Protein AF-A0A356FY16-F1 (afdb_monomer_lite)

Secondary structure (DSSP, 8-state):
--HHHHHHHHHHHHHHTTTTHHHHHHHHHTTT-HHHHHHHHHHHHHHHHHHHHHHHHHHHHHHHTT----HHHHHHTTT-HHHHHHHTTTSHHHHHHHHHHHHHHHHHHTT--HHHHHHHHHHHHHTS-GGGG---

Sequence (136 aa):
MTLNEWAARALEITTRKGFHDTEKQLESALAGDDALVKEAAALQTARRLALVHSEVSEALEACRKGKRADLATFKSDGETKESFEKHIKDSFEDELADAVIRLLELAACENIDIETHVRLKMEYNAARPYKFGKAY

pLDDT: mean 95.13, std 7.58, range [51.31, 98.81]

Foldseek 3Di:
DALLVLLVVLLVVCVVVCVCVVVVVLLVVCPPPPVSNVVSLVVVLVVLVVQLVVLVVLLVVLVVVVFAADPPQCVVVPVDPVSCCVGPPSHNVNSVVSSSSSVSPSCVSVVHPVRVVVVVVVVVVVVAPDPVPDPD

Radius of gyration: 18.76 Å; chains: 1; bounding box: 45×44×38 Å

Structure (mmCIF, N/CA/C/O backbone):
data_AF-A0A356FY16-F1
#
_entry.id   AF-A0A356FY16-F1
#
loop_
_atom_site.group_PDB
_atom_site.id
_atom_site.type_symbol
_atom_site.label_atom_id
_atom_site.label_alt_id
_atom_site.label_comp_id
_atom_site.label_asym_id
_atom_site.label_entity_id
_atom_site.label_seq_id
_atom_site.pdbx_PDB_ins_code
_atom_site.Cartn_x
_atom_site.Cartn_y
_atom_site.Cartn_z
_atom_site.occupancy
_atom_site.B_iso_or_equiv
_atom_site.auth_seq_id
_atom_site.auth_comp_id
_atom_site.auth_asym_id
_atom_site.auth_atom_id
_atom_site.pdbx_PDB_model_num
ATOM 1 N N . MET A 1 1 ? -13.616 6.995 -7.620 1.00 87.19 1 MET A N 1
ATOM 2 C CA . MET A 1 1 ? -12.279 6.853 -8.205 1.00 87.19 1 MET A CA 1
ATOM 3 C C . MET A 1 1 ? -12.075 5.408 -8.616 1.00 87.19 1 MET A C 1
ATOM 5 O O . MET A 1 1 ? -12.539 4.535 -7.884 1.00 87.19 1 MET A O 1
ATOM 9 N N . THR A 1 2 ? -11.441 5.160 -9.755 1.00 97.19 2 THR A N 1
ATOM 10 C CA . THR A 1 2 ? -11.033 3.823 -10.195 1.00 97.19 2 THR A CA 1
ATOM 11 C C . THR A 1 2 ? -9.770 3.351 -9.459 1.00 97.19 2 THR A C 1
ATOM 13 O O . THR A 1 2 ? -9.166 4.123 -8.710 1.00 97.19 2 THR A O 1
ATOM 16 N N . LEU A 1 3 ? -9.356 2.087 -9.632 1.00 97.62 3 LEU A N 1
ATOM 17 C CA . LEU A 1 3 ? -8.122 1.589 -8.998 1.00 97.62 3 LEU A CA 1
ATOM 18 C C . LEU A 1 3 ? -6.884 2.326 -9.520 1.00 97.62 3 LEU A C 1
ATOM 20 O O . LEU A 1 3 ? -6.019 2.690 -8.727 1.00 97.62 3 LEU A O 1
ATOM 24 N N . ASN A 1 4 ? -6.830 2.611 -10.822 1.00 98.25 4 ASN A N 1
ATOM 25 C CA . ASN A 1 4 ? -5.732 3.377 -11.410 1.00 98.25 4 ASN A CA 1
ATOM 26 C C . ASN A 1 4 ? -5.722 4.833 -10.914 1.00 98.25 4 ASN A C 1
ATOM 28 O O . ASN A 1 4 ? -4.657 5.390 -10.658 1.00 98.25 4 ASN A O 1
ATOM 32 N N . GLU A 1 5 ? -6.893 5.444 -10.703 1.00 98.38 5 GLU A N 1
ATOM 33 C CA . GLU A 1 5 ? -6.977 6.783 -10.103 1.00 98.38 5 GLU A CA 1
ATOM 34 C C . GLU A 1 5 ? -6.498 6.786 -8.642 1.00 98.38 5 GLU A C 1
ATOM 36 O O . GLU A 1 5 ? -5.824 7.723 -8.209 1.00 98.38 5 GLU A O 1
ATOM 41 N N . TRP A 1 6 ? -6.807 5.736 -7.874 1.00 98.31 6 TRP A N 1
ATOM 42 C CA . TRP A 1 6 ? -6.283 5.577 -6.515 1.00 98.31 6 TRP A CA 1
ATOM 43 C C . TRP A 1 6 ? -4.770 5.346 -6.494 1.00 98.31 6 TRP A C 1
ATOM 45 O O . TRP A 1 6 ? -4.088 5.950 -5.669 1.00 98.31 6 TRP A O 1
ATOM 55 N N . ALA A 1 7 ? -4.242 4.541 -7.417 1.00 98.44 7 ALA A N 1
ATOM 56 C CA . ALA A 1 7 ? -2.808 4.323 -7.593 1.00 98.44 7 ALA A CA 1
ATOM 57 C C . ALA A 1 7 ? -2.064 5.631 -7.900 1.00 98.44 7 ALA A C 1
ATOM 59 O O . ALA A 1 7 ? -1.094 5.970 -7.220 1.00 98.44 7 ALA A O 1
ATOM 60 N N . ALA A 1 8 ? -2.577 6.424 -8.846 1.00 98.19 8 ALA A N 1
ATOM 61 C CA . ALA A 1 8 ? -2.021 7.735 -9.171 1.00 98.19 8 ALA A CA 1
ATOM 62 C C . ALA A 1 8 ? -2.035 8.685 -7.961 1.00 98.19 8 ALA A C 1
ATOM 64 O O . ALA A 1 8 ? -1.042 9.357 -7.684 1.00 98.19 8 ALA A O 1
ATOM 65 N N . ARG A 1 9 ? -3.134 8.706 -7.194 1.00 98.25 9 ARG A N 1
ATOM 66 C CA . ARG A 1 9 ? -3.248 9.528 -5.981 1.00 98.25 9 ARG A CA 1
ATOM 67 C C . ARG A 1 9 ? -2.281 9.089 -4.878 1.00 98.25 9 ARG A C 1
ATOM 69 O O . ARG A 1 9 ? -1.722 9.947 -4.198 1.00 98.25 9 ARG A O 1
ATOM 76 N N . ALA A 1 10 ? -2.090 7.785 -4.683 1.00 97.75 10 ALA A N 1
ATOM 77 C CA . ALA A 1 10 ? -1.134 7.263 -3.709 1.00 97.75 10 ALA A CA 1
ATOM 78 C C . ALA A 1 10 ? 0.289 7.739 -4.046 1.00 97.75 10 ALA A C 1
ATOM 80 O O . ALA A 1 10 ? 0.937 8.356 -3.199 1.00 97.75 10 ALA A O 1
ATOM 81 N N . LEU A 1 11 ? 0.704 7.572 -5.308 1.00 97.50 11 LEU A N 1
ATOM 82 C CA . LEU A 1 11 ? 2.002 8.033 -5.807 1.00 97.50 11 LEU A CA 1
ATOM 83 C C . LEU A 1 11 ? 2.177 9.556 -5.697 1.00 97.50 11 LEU A C 1
ATOM 85 O O . LEU A 1 11 ? 3.250 10.040 -5.336 1.00 97.50 11 LEU A O 1
ATOM 89 N N . GLU A 1 12 ? 1.134 10.337 -5.988 1.00 98.00 12 GLU A N 1
ATOM 90 C CA . GLU A 1 12 ? 1.166 11.796 -5.836 1.00 98.00 12 GLU A CA 1
ATOM 91 C C . GLU A 1 12 ? 1.451 12.194 -4.378 1.00 98.00 12 GLU A C 1
ATOM 93 O O . GLU A 1 12 ? 2.309 13.042 -4.104 1.00 98.00 12 GLU A O 1
ATOM 98 N N . ILE A 1 13 ? 0.753 11.566 -3.426 1.00 97.44 13 ILE A N 1
ATOM 99 C CA . ILE A 1 13 ? 0.909 11.850 -1.998 1.00 97.44 13 ILE A CA 1
ATOM 100 C C . ILE A 1 13 ? 2.322 11.500 -1.531 1.00 97.44 13 ILE A C 1
ATOM 102 O O . ILE A 1 13 ? 2.946 12.331 -0.863 1.00 97.44 13 ILE A O 1
ATOM 106 N N . THR A 1 14 ? 2.832 10.315 -1.871 1.00 96.19 14 THR A N 1
ATOM 107 C CA . THR A 1 14 ? 4.156 9.867 -1.419 1.00 96.19 14 THR A CA 1
ATOM 108 C C . THR A 1 14 ? 5.282 10.656 -2.083 1.00 96.19 14 THR A C 1
ATOM 110 O O . THR A 1 14 ? 6.226 11.067 -1.401 1.00 96.19 14 THR A O 1
ATOM 113 N N . THR A 1 15 ? 5.125 11.024 -3.358 1.00 95.88 15 THR A N 1
ATOM 114 C CA . THR A 1 15 ? 6.033 11.947 -4.058 1.00 95.88 15 THR A CA 1
ATOM 115 C C . THR A 1 15 ? 6.087 13.306 -3.378 1.00 95.88 15 THR A C 1
ATOM 117 O O . THR A 1 15 ? 7.170 13.795 -3.071 1.00 95.88 15 THR A O 1
ATOM 120 N N . ARG A 1 16 ? 4.935 13.913 -3.070 1.00 97.12 16 ARG A N 1
ATOM 121 C CA . ARG A 1 16 ? 4.887 15.217 -2.388 1.00 97.12 16 ARG A CA 1
ATOM 122 C C . ARG A 1 16 ? 5.510 15.176 -0.989 1.00 97.12 16 ARG A C 1
ATOM 124 O O . ARG A 1 16 ? 5.945 16.204 -0.478 1.00 97.12 16 ARG A O 1
ATOM 131 N N . LYS A 1 17 ? 5.519 14.006 -0.351 1.00 96.00 17 LYS A N 1
ATOM 132 C CA . LYS A 1 17 ? 6.140 13.776 0.959 1.00 96.00 17 LYS A CA 1
ATOM 133 C C . LYS A 1 17 ? 7.636 13.441 0.876 1.00 96.00 17 LYS A C 1
ATOM 135 O O . LYS A 1 17 ? 8.249 13.284 1.926 1.00 96.00 17 LYS A O 1
ATOM 140 N N . GLY A 1 18 ? 8.210 13.367 -0.326 1.00 95.06 18 GLY A N 1
ATOM 141 C CA . GLY A 1 18 ? 9.641 13.149 -0.551 1.00 95.06 18 GLY A CA 1
ATOM 142 C C . GLY A 1 18 ? 10.091 11.689 -0.456 1.00 95.06 18 GLY A C 1
ATOM 143 O O . GLY A 1 18 ? 11.289 11.417 -0.425 1.00 95.06 18 GLY A O 1
ATOM 144 N N . PHE A 1 19 ? 9.167 10.719 -0.434 1.00 93.00 19 PHE A N 1
ATOM 145 C CA . PHE A 1 19 ? 9.530 9.298 -0.303 1.00 93.00 19 PHE A CA 1
ATOM 146 C C . PHE A 1 19 ?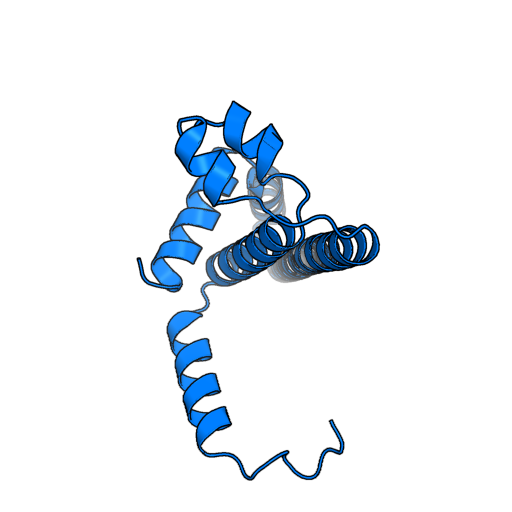 10.308 8.744 -1.513 1.00 93.00 19 PHE A C 1
ATOM 148 O O . PHE A 1 19 ? 11.010 7.742 -1.370 1.00 93.00 19 PHE A O 1
ATOM 155 N N . HIS A 1 20 ? 10.244 9.422 -2.665 1.00 92.94 20 HIS A N 1
ATOM 156 C CA . HIS A 1 20 ? 10.944 9.053 -3.905 1.00 92.94 20 HIS A CA 1
ATOM 157 C C . HIS A 1 20 ? 12.168 9.928 -4.213 1.00 92.94 20 HIS A C 1
ATOM 159 O O . HIS A 1 20 ? 12.791 9.770 -5.262 1.00 92.94 20 HIS A O 1
ATOM 165 N N . ASP A 1 21 ? 12.532 10.866 -3.335 1.00 94.25 21 ASP A N 1
ATOM 166 C CA . ASP A 1 21 ? 13.594 11.833 -3.638 1.00 94.25 21 ASP A CA 1
ATOM 167 C C . ASP A 1 21 ? 14.963 11.154 -3.751 1.00 94.25 21 ASP A C 1
ATOM 169 O O . ASP A 1 21 ? 15.701 11.398 -4.704 1.00 94.25 21 ASP A O 1
ATOM 173 N N . THR A 1 22 ? 15.281 10.240 -2.828 1.00 92.12 22 THR A N 1
ATOM 174 C CA . THR A 1 22 ? 16.524 9.454 -2.881 1.00 92.12 22 THR A CA 1
ATOM 175 C C . THR A 1 22 ? 16.580 8.556 -4.116 1.00 92.12 22 THR A C 1
ATOM 177 O O . THR A 1 22 ? 17.653 8.369 -4.680 1.00 92.12 22 THR A O 1
ATOM 180 N N . GLU A 1 23 ? 15.441 8.023 -4.561 1.00 91.81 23 GLU A N 1
ATOM 181 C CA . GLU A 1 23 ? 15.371 7.173 -5.756 1.00 91.81 23 GLU A CA 1
ATOM 182 C C . GLU A 1 23 ? 15.741 7.983 -7.004 1.00 91.81 23 GLU A C 1
ATOM 184 O O . GLU A 1 23 ? 16.645 7.599 -7.739 1.00 91.81 23 GLU A O 1
ATOM 189 N N . LYS A 1 24 ? 15.155 9.177 -7.163 1.00 91.94 24 LYS A N 1
ATOM 190 C CA . LYS A 1 24 ? 15.472 10.096 -8.269 1.00 91.94 24 LYS A CA 1
ATOM 191 C C . LYS A 1 24 ? 16.922 10.575 -8.244 1.00 91.94 24 LYS A C 1
ATOM 193 O O . LYS A 1 24 ? 17.550 10.723 -9.293 1.00 91.94 24 LYS A O 1
ATOM 198 N N . GLN A 1 25 ? 17.458 10.843 -7.052 1.00 94.94 25 GLN A N 1
ATOM 199 C CA . GLN A 1 25 ? 18.866 11.211 -6.882 1.00 94.94 25 GLN A CA 1
ATOM 200 C C . GLN A 1 25 ? 19.790 10.066 -7.305 1.00 94.94 25 GLN A C 1
ATOM 202 O O . GLN A 1 25 ? 20.775 10.312 -7.998 1.00 94.94 25 GLN A O 1
ATOM 207 N N . LEU A 1 26 ? 19.457 8.828 -6.930 1.00 94.38 26 LEU A N 1
ATOM 208 C CA . LEU A 1 26 ? 20.218 7.641 -7.306 1.00 94.38 26 LEU A CA 1
ATOM 209 C C . LEU A 1 26 ? 20.165 7.398 -8.818 1.00 94.38 26 LEU A C 1
ATOM 211 O O . LEU A 1 26 ? 21.210 7.227 -9.434 1.00 94.38 26 LEU A O 1
ATOM 215 N N . GLU A 1 27 ? 18.983 7.458 -9.430 1.00 92.06 27 GLU A N 1
ATOM 216 C CA . GLU A 1 27 ? 18.822 7.348 -10.886 1.00 92.06 27 GLU A CA 1
ATOM 217 C C . GLU A 1 27 ? 19.644 8.406 -11.632 1.00 92.06 27 GLU A C 1
ATOM 219 O O . GLU A 1 27 ? 20.340 8.091 -12.594 1.00 92.06 27 GLU A O 1
ATOM 224 N N . SER A 1 28 ? 19.627 9.652 -11.148 1.00 94.75 28 SER A N 1
ATOM 225 C CA . SER A 1 28 ? 20.417 10.746 -11.727 1.00 94.75 28 SER A CA 1
ATOM 226 C C . SER A 1 28 ? 21.923 10.506 -11.584 1.00 94.75 28 SER A C 1
ATOM 228 O O . SER A 1 28 ? 22.684 10.800 -12.503 1.00 94.75 28 SER A O 1
ATOM 230 N N . ALA A 1 29 ? 22.366 9.971 -10.442 1.00 96.69 29 ALA A N 1
ATOM 231 C CA . ALA A 1 29 ? 23.773 9.675 -10.180 1.00 96.69 29 ALA A CA 1
ATOM 232 C C . ALA A 1 29 ? 24.299 8.492 -11.009 1.00 96.69 29 ALA A C 1
ATOM 234 O O . ALA A 1 29 ? 25.487 8.447 -11.321 1.00 96.69 29 ALA A O 1
ATOM 235 N N . LEU A 1 30 ? 23.422 7.552 -11.367 1.00 96.38 30 LEU A N 1
ATOM 236 C CA . LEU A 1 30 ? 23.736 6.375 -12.181 1.00 96.38 30 LEU A CA 1
ATOM 237 C C . LEU A 1 30 ? 23.487 6.602 -13.683 1.00 96.38 30 LEU A C 1
ATOM 239 O O . LEU A 1 30 ? 23.625 5.673 -14.480 1.00 96.38 30 LEU A O 1
ATOM 243 N N . ALA A 1 31 ? 23.119 7.822 -14.086 1.00 93.62 31 ALA A N 1
ATOM 244 C CA . ALA A 1 31 ? 22.801 8.139 -15.471 1.00 93.62 31 ALA A CA 1
ATOM 245 C C . ALA A 1 31 ? 23.972 7.803 -16.413 1.00 93.62 31 ALA A C 1
ATOM 247 O O . AL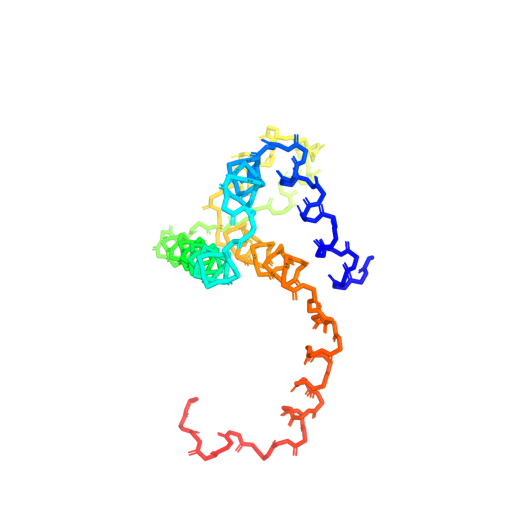A A 1 31 ? 25.097 8.266 -16.226 1.00 93.62 31 ALA A O 1
ATOM 248 N N . GLY A 1 32 ? 23.687 7.015 -17.455 1.00 94.19 32 GLY A N 1
ATOM 249 C CA . GLY A 1 32 ? 24.678 6.542 -18.428 1.00 94.19 32 GLY A CA 1
ATOM 250 C C . GLY A 1 32 ? 25.196 5.121 -18.182 1.00 94.19 32 GLY A C 1
ATOM 251 O O . GLY A 1 32 ? 25.889 4.592 -19.050 1.00 94.19 32 GLY A O 1
ATOM 252 N N . ASP A 1 33 ? 24.833 4.485 -17.063 1.00 97.12 33 ASP A N 1
ATOM 253 C CA . ASP A 1 33 ? 25.060 3.057 -16.819 1.00 97.12 33 ASP A CA 1
ATOM 254 C C . ASP A 1 33 ? 23.722 2.307 -16.737 1.00 97.12 33 ASP A C 1
ATOM 256 O O . ASP A 1 33 ? 23.127 2.129 -15.671 1.00 97.12 33 ASP A O 1
ATOM 260 N N . ASP A 1 34 ? 23.238 1.852 -17.895 1.00 95.38 34 ASP A N 1
ATOM 261 C CA . ASP A 1 34 ? 21.953 1.155 -18.019 1.00 95.38 34 ASP A CA 1
ATOM 262 C C . ASP A 1 34 ? 21.853 -0.100 -17.137 1.00 95.38 34 ASP A C 1
ATOM 264 O O . ASP A 1 34 ? 20.748 -0.495 -16.752 1.00 95.38 34 ASP A O 1
ATOM 268 N N . ALA A 1 35 ? 22.977 -0.761 -16.838 1.00 96.81 35 ALA A N 1
ATOM 269 C CA . ALA A 1 35 ? 22.981 -1.953 -15.999 1.00 96.81 35 ALA A CA 1
ATOM 270 C C . ALA A 1 35 ? 22.730 -1.578 -14.535 1.00 96.81 35 ALA A C 1
ATOM 272 O O . ALA A 1 35 ? 21.864 -2.174 -13.891 1.00 96.81 35 ALA A O 1
ATOM 273 N N . LEU A 1 36 ? 23.424 -0.553 -14.033 1.00 96.38 36 LEU A N 1
ATOM 274 C CA . LEU A 1 36 ? 23.228 -0.070 -12.667 1.00 96.38 36 LEU A CA 1
ATOM 275 C C . LEU A 1 36 ? 21.864 0.594 -12.467 1.00 96.38 36 LEU A C 1
ATOM 277 O O . LEU A 1 36 ? 21.256 0.403 -11.416 1.00 96.38 36 LEU A O 1
ATOM 281 N N . VAL A 1 37 ? 21.344 1.314 -13.465 1.00 95.12 37 VAL A N 1
ATOM 282 C CA . VAL A 1 37 ? 19.989 1.891 -13.405 1.00 95.12 37 VAL A CA 1
ATOM 283 C C . VAL A 1 37 ? 18.932 0.792 -13.256 1.00 95.12 37 VAL A C 1
ATOM 285 O O . VAL A 1 37 ? 18.039 0.904 -12.415 1.00 95.12 37 VAL A O 1
ATOM 288 N N . LYS A 1 38 ? 19.045 -0.302 -14.020 1.00 94.44 38 LYS A N 1
ATOM 289 C CA . LYS A 1 38 ? 18.122 -1.446 -13.913 1.00 94.44 38 LYS A CA 1
ATOM 290 C C . LYS A 1 38 ? 18.215 -2.146 -12.562 1.00 94.44 38 LYS A C 1
ATOM 292 O O . LYS A 1 38 ? 17.183 -2.484 -11.989 1.00 94.44 38 LYS A O 1
ATOM 297 N N . GLU A 1 39 ? 19.429 -2.350 -12.059 1.00 96.25 39 GLU A N 1
ATOM 298 C CA . GLU A 1 39 ? 19.637 -2.961 -10.744 1.00 96.25 39 GLU A CA 1
ATOM 299 C C . GLU A 1 39 ? 19.041 -2.089 -9.631 1.00 96.25 39 GLU A C 1
ATOM 301 O O . GLU A 1 39 ? 18.305 -2.580 -8.775 1.00 96.25 39 GLU A O 1
ATOM 306 N N . ALA A 1 40 ? 19.281 -0.775 -9.679 1.00 95.38 40 ALA A N 1
ATOM 307 C CA . ALA A 1 40 ? 18.701 0.171 -8.735 1.00 95.38 40 ALA A CA 1
ATOM 308 C C . ALA A 1 40 ? 17.167 0.118 -8.763 1.00 95.38 40 ALA A C 1
ATOM 310 O O . ALA A 1 40 ? 16.557 -0.006 -7.702 1.00 95.38 40 ALA A O 1
ATOM 311 N N . ALA A 1 41 ? 16.547 0.139 -9.948 1.00 93.31 41 ALA A N 1
ATOM 312 C CA . ALA A 1 41 ? 15.096 0.023 -10.089 1.00 93.31 41 ALA A CA 1
ATOM 313 C C . ALA A 1 41 ? 14.557 -1.271 -9.451 1.00 93.31 41 ALA A C 1
ATOM 315 O O . ALA A 1 41 ? 13.642 -1.211 -8.630 1.00 93.31 41 ALA A O 1
ATOM 316 N N . ALA A 1 42 ? 15.180 -2.423 -9.730 1.00 95.00 42 ALA A N 1
ATOM 317 C CA . ALA A 1 42 ? 14.781 -3.710 -9.155 1.00 95.00 42 ALA A CA 1
ATOM 318 C C . ALA A 1 42 ? 14.871 -3.733 -7.617 1.00 95.00 42 ALA A C 1
ATOM 320 O O . ALA A 1 42 ? 13.980 -4.260 -6.941 1.00 95.00 42 ALA A O 1
ATOM 321 N N . LEU A 1 43 ? 15.911 -3.120 -7.042 1.00 95.81 43 LEU A N 1
ATOM 322 C CA . LEU A 1 43 ? 16.040 -2.965 -5.591 1.00 95.81 43 LEU A CA 1
ATOM 323 C C . LEU A 1 43 ? 14.938 -2.070 -5.007 1.00 95.81 43 LEU A C 1
ATOM 325 O O . LEU A 1 43 ? 14.437 -2.355 -3.915 1.00 95.81 43 LEU A O 1
ATOM 329 N N . GLN A 1 44 ? 14.507 -1.029 -5.726 1.00 94.81 44 GLN A N 1
ATOM 330 C CA . GLN A 1 44 ? 13.384 -0.202 -5.281 1.00 94.81 44 GLN A CA 1
ATOM 331 C C . GLN A 1 44 ? 12.043 -0.947 -5.358 1.00 94.81 44 GLN A C 1
ATOM 333 O O . GLN A 1 44 ? 11.206 -0.790 -4.464 1.00 94.81 44 GLN A O 1
ATOM 338 N N . THR A 1 45 ? 11.831 -1.797 -6.366 1.00 95.94 45 THR A N 1
ATOM 339 C CA . THR A 1 45 ? 10.674 -2.708 -6.416 1.00 95.94 45 THR A CA 1
ATOM 340 C C . THR A 1 45 ? 10.685 -3.652 -5.210 1.00 95.94 45 THR A C 1
ATOM 342 O O . THR A 1 45 ? 9.681 -3.782 -4.507 1.00 95.94 45 THR A O 1
ATOM 345 N N . ALA A 1 46 ? 11.836 -4.264 -4.905 1.00 97.25 46 ALA A N 1
ATOM 346 C CA . ALA A 1 46 ? 11.992 -5.162 -3.759 1.00 97.25 46 ALA A CA 1
ATOM 347 C C . ALA A 1 46 ? 11.710 -4.456 -2.421 1.00 97.25 46 ALA A C 1
ATOM 349 O O . ALA A 1 46 ? 11.007 -4.998 -1.566 1.00 97.25 46 ALA A O 1
ATOM 350 N N . ARG A 1 47 ? 12.193 -3.219 -2.255 1.00 96.44 47 ARG A N 1
ATOM 351 C CA . ARG A 1 47 ? 11.904 -2.380 -1.084 1.00 96.44 47 ARG A CA 1
ATOM 352 C C . ARG A 1 47 ? 10.404 -2.131 -0.917 1.00 96.44 47 ARG A C 1
ATOM 354 O O . ARG A 1 47 ? 9.886 -2.300 0.184 1.00 96.44 47 ARG A O 1
ATOM 361 N N . ARG A 1 48 ? 9.697 -1.754 -1.986 1.00 96.62 48 ARG A N 1
ATOM 362 C CA . ARG A 1 48 ? 8.241 -1.527 -1.947 1.00 96.62 48 ARG A CA 1
ATOM 363 C C . ARG A 1 48 ? 7.472 -2.798 -1.592 1.00 96.62 48 ARG A C 1
ATOM 365 O O . ARG A 1 48 ? 6.560 -2.744 -0.774 1.00 96.62 48 ARG A O 1
ATOM 372 N N . LEU A 1 49 ? 7.870 -3.949 -2.137 1.00 98.19 49 LEU A N 1
ATOM 373 C CA . LEU A 1 49 ? 7.285 -5.245 -1.774 1.00 98.19 49 LEU A CA 1
ATOM 374 C C . LEU A 1 49 ? 7.490 -5.578 -0.288 1.00 98.19 49 LEU A C 1
ATOM 376 O O . LEU A 1 49 ? 6.575 -6.092 0.354 1.00 98.19 49 LEU A O 1
ATOM 380 N N . ALA A 1 50 ? 8.658 -5.258 0.275 1.00 98.38 50 ALA A N 1
ATOM 381 C CA . ALA A 1 50 ? 8.913 -5.438 1.702 1.00 98.38 50 ALA A CA 1
ATOM 382 C C . ALA A 1 50 ? 8.016 -4.539 2.575 1.00 98.38 50 ALA A C 1
ATOM 384 O O . ALA A 1 50 ? 7.541 -5.000 3.610 1.00 98.38 50 ALA A O 1
ATOM 385 N N . LEU A 1 51 ? 7.733 -3.305 2.140 1.00 97.69 51 LEU A N 1
ATOM 386 C CA . LEU A 1 51 ? 6.773 -2.418 2.813 1.00 97.69 51 LEU A CA 1
ATOM 387 C C . LEU A 1 51 ? 5.343 -2.975 2.752 1.00 97.69 51 LEU A C 1
ATOM 389 O O . LEU A 1 51 ? 4.658 -2.995 3.762 1.00 97.69 51 LEU A O 1
ATOM 393 N N . VAL A 1 52 ? 4.896 -3.516 1.612 1.00 98.44 52 VAL A N 1
ATOM 394 C CA . VAL A 1 52 ? 3.588 -4.205 1.547 1.00 98.44 52 VAL A CA 1
ATOM 395 C C . VAL A 1 52 ? 3.528 -5.348 2.566 1.00 98.44 52 VAL A C 1
ATOM 397 O O . VAL A 1 52 ? 2.527 -5.530 3.255 1.00 98.44 52 VAL A O 1
ATOM 400 N N . HIS A 1 53 ? 4.606 -6.129 2.674 1.00 98.31 53 HIS A N 1
ATOM 401 C CA . HIS A 1 53 ? 4.674 -7.240 3.618 1.00 98.31 53 HIS A CA 1
ATOM 402 C C . HIS A 1 53 ? 4.624 -6.776 5.085 1.00 98.31 53 HIS A C 1
ATOM 404 O O . HIS A 1 53 ? 4.054 -7.489 5.919 1.00 98.31 53 HIS A O 1
ATOM 410 N N . SER A 1 54 ? 5.204 -5.617 5.424 1.00 98.44 54 SER A N 1
ATOM 411 C CA . SER A 1 54 ? 5.106 -5.085 6.787 1.00 98.44 54 SER A CA 1
ATOM 412 C C . SER A 1 54 ? 3.668 -4.723 7.142 1.00 98.44 54 SER A C 1
ATOM 414 O O . SER A 1 54 ? 3.205 -5.224 8.161 1.00 98.44 54 SER A O 1
ATOM 416 N N . GLU A 1 55 ? 2.921 -4.034 6.269 1.00 98.62 55 GLU A N 1
ATOM 417 C CA . GLU A 1 55 ? 1.519 -3.668 6.570 1.00 98.62 55 GLU A CA 1
ATOM 418 C C . GLU A 1 55 ? 0.642 -4.925 6.758 1.00 98.62 55 GLU A C 1
ATOM 420 O O . GLU A 1 55 ? -0.183 -5.024 7.663 1.00 98.62 55 GLU A O 1
ATOM 425 N N . VAL A 1 56 ? 0.875 -5.977 5.958 1.00 98.56 56 VAL A N 1
ATOM 426 C CA . VAL A 1 56 ? 0.182 -7.271 6.135 1.00 98.56 56 VAL A CA 1
ATOM 427 C C . VAL A 1 56 ? 0.524 -7.921 7.485 1.00 98.56 56 VAL A C 1
ATOM 429 O O . VAL A 1 56 ? -0.324 -8.577 8.099 1.00 98.56 56 VAL A O 1
ATOM 432 N N . SER A 1 57 ? 1.757 -7.754 7.962 1.00 98.50 57 SER A N 1
ATOM 433 C CA . SER A 1 57 ? 2.185 -8.257 9.272 1.00 98.50 57 SER A CA 1
ATOM 434 C C . SER A 1 57 ? 1.569 -7.446 10.418 1.00 98.50 57 SER A C 1
ATOM 436 O O . SER A 1 57 ? 1.174 -8.029 11.429 1.00 98.50 57 SER A O 1
ATOM 438 N N . GLU A 1 58 ? 1.427 -6.132 10.248 1.00 98.75 58 GLU A N 1
ATOM 439 C CA . GLU A 1 58 ? 0.733 -5.240 11.183 1.00 98.75 58 GLU A CA 1
ATOM 440 C C . GLU A 1 58 ? -0.760 -5.590 11.265 1.00 98.75 58 GLU A C 1
ATOM 442 O O . GLU A 1 58 ? -1.288 -5.775 12.365 1.00 98.75 58 GLU A O 1
ATOM 447 N N . ALA A 1 59 ? -1.406 -5.877 10.129 1.00 98.69 59 ALA A N 1
ATOM 448 C CA . ALA A 1 59 ? -2.778 -6.385 10.091 1.00 98.69 59 ALA A CA 1
ATOM 449 C C . ALA A 1 59 ? -2.923 -7.708 10.864 1.00 98.69 59 ALA A C 1
ATOM 451 O O . ALA A 1 59 ? -3.845 -7.880 11.668 1.00 98.69 59 ALA A O 1
ATOM 452 N N . LEU A 1 60 ? -2.001 -8.660 10.677 1.00 98.56 60 LEU A N 1
ATOM 453 C CA . LEU A 1 60 ? -2.004 -9.906 11.450 1.00 98.56 60 LEU A CA 1
ATOM 454 C C . LEU A 1 60 ? -1.901 -9.631 12.958 1.00 98.56 60 LEU A C 1
ATOM 456 O O . LEU A 1 60 ? -2.617 -10.248 13.750 1.00 98.56 60 LEU A O 1
ATOM 460 N N . GLU A 1 61 ? -1.038 -8.706 13.360 1.00 98.69 61 GLU A N 1
ATOM 461 C CA . GLU A 1 61 ? -0.852 -8.343 14.761 1.00 98.69 61 GLU A CA 1
ATOM 462 C C . GLU A 1 61 ? -2.093 -7.654 15.354 1.00 98.69 61 GLU A C 1
ATOM 464 O O . GLU A 1 61 ? -2.535 -8.012 16.451 1.00 98.69 61 GLU A O 1
ATOM 469 N N . ALA A 1 62 ? -2.718 -6.731 14.618 1.00 98.56 62 ALA A N 1
ATOM 470 C CA . ALA A 1 62 ? -3.982 -6.105 14.999 1.00 98.56 62 ALA A CA 1
ATOM 471 C C . ALA A 1 62 ? -5.103 -7.149 15.158 1.00 98.56 62 ALA A C 1
ATOM 473 O O . ALA A 1 62 ? -5.827 -7.139 16.159 1.00 98.56 62 ALA A O 1
ATOM 474 N N . CYS A 1 63 ? -5.185 -8.116 14.236 1.00 98.25 63 CYS A N 1
ATOM 475 C CA . CYS A 1 63 ? -6.122 -9.237 14.302 1.00 98.25 63 CYS A CA 1
ATOM 476 C C . CYS A 1 63 ? -5.904 -10.097 15.559 1.00 98.25 63 CYS A C 1
ATOM 478 O O . CYS A 1 63 ? -6.856 -10.369 16.293 1.00 98.25 63 CYS A O 1
ATOM 480 N N . ARG A 1 64 ? -4.651 -10.460 15.876 1.00 98.50 64 ARG A N 1
ATOM 481 C CA . ARG A 1 64 ? -4.304 -11.226 17.093 1.00 98.50 64 ARG A CA 1
ATOM 482 C C . ARG A 1 64 ? -4.664 -10.490 18.380 1.00 98.50 64 ARG A C 1
ATOM 484 O O . ARG A 1 64 ? -5.020 -11.130 19.367 1.00 98.50 64 ARG A O 1
ATOM 491 N N . LYS A 1 65 ? -4.573 -9.160 18.368 1.00 98.38 65 LYS A N 1
ATOM 492 C CA . LYS A 1 65 ? -4.945 -8.284 19.487 1.00 98.38 65 LYS A CA 1
ATOM 493 C C . LYS A 1 65 ? -6.442 -7.962 19.542 1.00 98.38 65 LYS A C 1
ATOM 495 O O . LYS A 1 65 ? -6.869 -7.299 20.481 1.00 98.38 65 LYS A O 1
ATOM 500 N N . GLY A 1 66 ? -7.235 -8.399 18.561 1.00 98.00 66 GLY A N 1
ATOM 501 C CA . GLY A 1 66 ? -8.657 -8.067 18.469 1.00 98.00 66 GLY A CA 1
ATOM 502 C C . GLY A 1 66 ? -8.931 -6.580 18.214 1.00 98.00 66 GLY A C 1
ATOM 503 O O . GLY A 1 66 ? -10.023 -6.110 18.523 1.00 98.00 66 GLY A O 1
ATOM 504 N N . LYS A 1 67 ? -7.962 -5.831 17.671 1.00 98.38 67 LYS A N 1
ATOM 505 C CA . LYS A 1 67 ? -8.130 -4.413 17.332 1.00 98.38 67 LYS A CA 1
ATOM 506 C C . LYS A 1 67 ? -8.940 -4.279 16.042 1.00 98.38 67 LYS A C 1
ATOM 508 O O . LYS A 1 67 ? -8.491 -4.716 14.983 1.00 98.38 67 LYS A O 1
ATOM 513 N N . ARG A 1 68 ? -10.123 -3.671 16.127 1.00 98.50 68 ARG A N 1
ATOM 514 C CA . ARG A 1 68 ? -11.041 -3.440 15.000 1.00 98.50 68 ARG A CA 1
ATOM 515 C C . ARG A 1 68 ? -11.423 -1.969 14.932 1.00 98.50 68 ARG A C 1
ATOM 517 O O . ARG A 1 68 ? -11.561 -1.340 15.978 1.00 98.50 68 ARG A O 1
ATOM 524 N N . ALA A 1 69 ? -11.600 -1.454 13.722 1.00 98.38 69 ALA A N 1
ATOM 525 C CA . ALA A 1 69 ? -12.052 -0.087 13.508 1.00 98.38 69 ALA A CA 1
ATOM 526 C C . ALA A 1 69 ? -13.485 0.108 14.029 1.00 98.38 69 ALA A C 1
ATOM 528 O O . ALA A 1 69 ? -14.375 -0.694 13.733 1.00 98.38 69 ALA A O 1
ATOM 529 N N . ASP A 1 70 ? -13.734 1.214 14.731 1.00 98.12 70 ASP A N 1
ATOM 530 C CA . ASP A 1 70 ? -15.080 1.653 15.102 1.00 98.12 70 ASP A CA 1
ATOM 531 C C . ASP A 1 70 ? -15.540 2.802 14.197 1.00 98.12 70 ASP A C 1
ATOM 533 O O . ASP A 1 70 ? -15.451 3.991 14.519 1.00 98.12 70 ASP A O 1
ATOM 537 N N . LEU A 1 71 ? -16.064 2.425 13.029 1.00 97.31 71 LEU A N 1
ATOM 538 C CA . LEU A 1 71 ? -16.595 3.375 12.052 1.00 97.31 71 LEU A CA 1
ATOM 539 C C . LEU A 1 71 ? -17.819 4.144 12.561 1.00 97.31 71 LEU A C 1
ATOM 541 O O . LEU A 1 71 ? -18.079 5.244 12.076 1.00 97.31 71 LEU A O 1
ATOM 545 N N . ALA A 1 72 ? -18.600 3.578 13.484 1.00 97.69 72 ALA A N 1
ATOM 546 C CA . ALA A 1 72 ? -19.782 4.254 14.006 1.00 97.69 72 ALA A CA 1
ATOM 547 C C . ALA A 1 72 ? -19.360 5.403 14.925 1.00 97.69 72 ALA A C 1
ATOM 549 O O . ALA A 1 72 ? -19.806 6.538 14.735 1.00 97.69 72 ALA A O 1
ATOM 550 N N . THR A 1 73 ? -18.443 5.126 15.854 1.00 97.56 73 THR A N 1
ATOM 551 C CA . THR A 1 73 ? -17.935 6.145 16.770 1.00 97.56 73 THR A CA 1
ATOM 552 C C . THR A 1 73 ? -17.100 7.185 16.030 1.00 97.56 73 THR A C 1
ATOM 554 O O . THR A 1 73 ? -17.321 8.372 16.253 1.00 97.56 73 THR A O 1
ATOM 557 N N . PHE A 1 74 ? -16.253 6.784 15.073 1.00 98.06 74 PHE A N 1
ATOM 558 C CA . PHE A 1 74 ? -15.518 7.711 14.199 1.00 98.06 74 PHE A CA 1
ATOM 559 C C . PHE A 1 74 ? -16.433 8.749 13.527 1.00 98.06 74 PHE A C 1
ATOM 561 O O . PHE A 1 74 ? -16.168 9.948 13.601 1.00 98.06 74 PHE A O 1
ATOM 568 N N . LYS A 1 75 ? -17.553 8.301 12.942 1.00 97.31 75 LYS A N 1
ATOM 569 C CA . LYS A 1 75 ? -18.542 9.190 12.306 1.00 97.31 75 LYS A CA 1
ATOM 570 C C . LYS A 1 75 ? -19.226 10.119 13.304 1.00 97.31 75 LYS A C 1
ATOM 572 O O . LYS A 1 75 ? -19.475 11.282 13.004 1.00 97.31 75 LYS A O 1
ATOM 577 N N . SER A 1 76 ? -19.538 9.615 14.497 1.00 97.62 76 SER A N 1
ATOM 578 C CA . SER A 1 76 ? -20.150 10.433 15.550 1.00 97.62 76 SER A CA 1
ATOM 579 C C . SER A 1 76 ? -19.174 11.430 16.191 1.00 97.62 76 SER A C 1
ATOM 581 O O . SER A 1 76 ? -19.611 12.460 16.696 1.00 97.62 76 SER A O 1
ATOM 583 N N . ASP A 1 77 ? -17.868 11.150 16.131 1.00 96.56 77 ASP A N 1
ATOM 584 C CA . ASP A 1 77 ? -16.770 11.951 16.694 1.00 96.56 77 ASP A CA 1
ATOM 585 C C . ASP A 1 77 ? -16.152 12.890 15.631 1.00 96.56 77 ASP A C 1
ATOM 587 O O . ASP A 1 77 ? -14.973 13.229 15.672 1.00 96.56 77 ASP A O 1
ATOM 591 N N . GLY A 1 78 ? -16.956 13.306 14.644 1.00 96.25 78 GLY A N 1
ATOM 592 C CA . GLY A 1 78 ? -16.652 14.416 13.733 1.00 96.25 78 GLY A CA 1
ATOM 593 C C . GLY A 1 78 ? -15.749 14.109 12.533 1.00 96.25 78 GLY A C 1
ATOM 594 O O . GLY A 1 78 ? -15.464 15.032 11.773 1.00 96.25 78 GLY A O 1
ATOM 595 N N . GLU A 1 79 ? -15.310 12.860 12.341 1.00 97.12 79 GLU A N 1
ATOM 596 C CA . GLU A 1 79 ? -14.476 12.422 11.204 1.00 97.12 79 GLU A CA 1
ATOM 597 C C . GLU A 1 79 ? -13.168 13.224 11.020 1.00 97.12 79 GLU A C 1
ATOM 599 O O . GLU A 1 79 ? -12.653 13.397 9.912 1.00 97.12 79 GLU A O 1
ATOM 604 N N . THR A 1 80 ? -12.603 13.737 12.114 1.00 97.94 80 THR A N 1
ATOM 605 C CA . THR A 1 80 ? -11.323 14.455 12.102 1.00 97.94 80 THR A CA 1
ATOM 606 C C . THR A 1 80 ? -10.131 13.501 12.154 1.00 97.94 80 THR A C 1
ATOM 608 O O . THR A 1 80 ? -10.270 12.311 12.451 1.00 97.94 80 THR A O 1
ATOM 611 N N . LYS A 1 81 ? -8.923 14.036 11.943 1.00 97.06 81 LYS A N 1
ATOM 612 C CA . LYS A 1 81 ? -7.678 13.279 12.116 1.00 97.06 81 LYS A CA 1
ATOM 613 C C . LYS A 1 81 ? -7.557 12.699 13.533 1.00 97.06 81 LYS A C 1
ATOM 615 O O . LYS A 1 81 ? -7.185 11.543 13.685 1.00 97.06 81 LYS A O 1
ATOM 620 N N . GLU A 1 82 ? -7.900 13.478 14.553 1.00 97.88 82 GLU A N 1
ATOM 621 C CA . GLU A 1 82 ? -7.861 13.051 15.954 1.00 97.88 82 GLU A CA 1
ATOM 622 C C . GLU A 1 82 ? -8.847 11.902 16.208 1.00 97.88 82 GLU A C 1
ATOM 624 O O . GLU A 1 82 ? -8.515 10.931 16.888 1.00 97.88 82 GLU A O 1
ATOM 629 N N . SER A 1 83 ? -10.046 11.972 15.621 1.00 97.81 83 SER A N 1
ATOM 630 C CA . SER A 1 83 ? -11.029 10.888 15.725 1.00 97.81 83 SER A CA 1
ATOM 631 C C . SER A 1 83 ? -10.577 9.619 14.988 1.00 97.81 83 SER A C 1
ATOM 633 O O . SER A 1 83 ? -10.803 8.512 15.475 1.00 97.81 83 SER A O 1
ATOM 635 N N . PHE A 1 84 ? -9.874 9.759 13.859 1.00 98.31 84 PHE A N 1
ATOM 636 C CA . PHE A 1 84 ? -9.276 8.635 13.140 1.00 98.31 84 PHE A CA 1
ATOM 637 C C . PHE A 1 84 ? -8.206 7.947 13.992 1.00 98.31 84 PHE A C 1
ATOM 639 O O . PHE A 1 84 ? -8.252 6.733 14.177 1.00 98.31 84 PHE A O 1
ATOM 646 N N . GLU A 1 85 ? -7.284 8.724 14.573 1.00 98.00 85 GLU A N 1
ATOM 647 C CA . GLU A 1 85 ? -6.225 8.217 15.458 1.00 98.00 85 GLU A CA 1
ATOM 648 C C . GLU A 1 85 ? -6.778 7.476 16.684 1.00 98.00 85 GLU A C 1
ATOM 650 O O . GLU A 1 85 ? -6.127 6.578 17.212 1.00 98.00 85 GLU A O 1
ATOM 655 N N . LYS A 1 86 ? -7.984 7.832 17.129 1.00 97.81 86 LYS A N 1
ATOM 656 C CA . LYS A 1 86 ? -8.640 7.239 18.295 1.00 97.81 86 LYS A CA 1
ATOM 657 C C . LYS A 1 86 ? -9.441 5.974 17.977 1.00 97.81 86 LYS A C 1
ATOM 659 O O . LYS A 1 86 ? -9.448 5.058 18.795 1.00 97.81 86 LYS A O 1
ATOM 664 N N . HIS A 1 87 ? -10.139 5.940 16.840 1.00 98.25 87 HIS A N 1
ATOM 665 C CA . HIS A 1 87 ? -11.161 4.915 16.559 1.00 98.25 87 HIS A CA 1
ATOM 666 C C . HIS A 1 87 ? -10.827 3.983 15.396 1.00 98.25 87 HIS A C 1
ATOM 668 O O . HIS A 1 87 ? -11.456 2.934 15.267 1.00 98.25 87 HIS A O 1
ATOM 674 N N . ILE A 1 88 ? -9.881 4.362 14.538 1.00 98.50 88 ILE A N 1
ATOM 675 C CA . ILE A 1 88 ? -9.548 3.633 13.306 1.00 98.50 88 ILE A CA 1
ATOM 676 C C . ILE A 1 88 ? -8.089 3.189 13.302 1.00 98.50 88 ILE A C 1
ATOM 678 O O . ILE A 1 88 ? -7.809 2.057 12.923 1.00 98.50 88 ILE A O 1
ATOM 682 N N . LYS A 1 89 ? -7.173 4.052 13.743 1.00 98.31 89 LYS A N 1
ATOM 683 C CA . LYS A 1 89 ? -5.735 3.812 13.649 1.00 98.31 89 LYS A CA 1
ATOM 684 C C . LYS A 1 89 ? -5.273 2.519 14.339 1.00 98.31 89 LYS A C 1
ATOM 686 O O . LYS A 1 89 ? -5.780 2.162 15.405 1.00 98.31 89 LYS A O 1
ATOM 691 N N . ASP A 1 90 ? -4.284 1.851 13.745 1.00 98.12 90 ASP A N 1
ATOM 692 C CA . ASP A 1 90 ? -3.682 0.586 14.206 1.00 98.12 90 ASP A CA 1
ATOM 693 C C . ASP A 1 90 ? -4.703 -0.572 14.319 1.00 98.12 90 ASP A C 1
ATOM 695 O O . ASP A 1 90 ? -4.509 -1.536 15.081 1.00 98.12 90 ASP A O 1
ATOM 699 N N . SER A 1 91 ? -5.853 -0.449 13.651 1.00 98.75 91 SER A N 1
ATOM 700 C CA . SER A 1 91 ? -6.880 -1.489 13.601 1.00 98.75 91 SER A CA 1
ATOM 701 C C . SER A 1 91 ? -6.665 -2.420 12.419 1.00 98.75 91 SER A C 1
ATOM 703 O O . SER A 1 91 ? -6.037 -2.059 11.433 1.00 98.75 91 SER A O 1
ATOM 705 N N . PHE A 1 92 ? -7.250 -3.617 12.474 1.00 98.75 92 PHE A N 1
ATOM 706 C CA . PHE A 1 92 ? -7.142 -4.570 11.372 1.00 98.75 92 PHE A CA 1
ATOM 707 C C . PHE A 1 92 ? -7.570 -3.983 10.017 1.00 98.75 92 PHE A C 1
ATOM 709 O O . PHE A 1 92 ? -6.920 -4.230 9.006 1.00 98.75 92 PHE A O 1
ATOM 716 N N . GLU A 1 93 ? -8.661 -3.216 9.986 1.00 98.69 93 GLU A N 1
ATOM 717 C CA . GLU A 1 93 ? -9.153 -2.564 8.774 1.00 98.69 93 GLU A CA 1
ATOM 718 C C . GLU A 1 93 ? -8.214 -1.469 8.252 1.00 98.69 93 GLU A C 1
ATOM 720 O O . GLU A 1 93 ? -8.093 -1.324 7.036 1.00 98.69 93 GLU A O 1
ATOM 725 N N . ASP A 1 94 ? -7.564 -0.728 9.151 1.00 98.69 94 ASP A N 1
ATOM 726 C CA . ASP A 1 94 ? -6.592 0.317 8.811 1.00 98.69 94 ASP A CA 1
ATOM 727 C C . ASP A 1 94 ? -5.341 -0.288 8.166 1.00 98.69 94 ASP A C 1
ATOM 729 O O . ASP A 1 94 ? -4.992 0.061 7.044 1.00 98.69 94 ASP A O 1
ATOM 733 N N . GLU A 1 95 ? -4.766 -1.321 8.784 1.00 98.81 95 GLU A N 1
ATOM 734 C CA . GLU A 1 95 ? -3.570 -1.993 8.258 1.00 98.81 95 GLU A CA 1
ATOM 735 C C . GLU A 1 95 ? -3.826 -2.706 6.916 1.00 98.81 95 GLU A C 1
ATOM 737 O O . GLU A 1 95 ? -2.970 -2.767 6.030 1.00 98.81 95 GLU A O 1
ATOM 742 N N . LEU A 1 96 ? -5.042 -3.234 6.714 1.00 98.62 96 LEU A N 1
ATOM 743 C CA . LEU A 1 96 ? -5.455 -3.739 5.401 1.00 98.62 96 LEU A CA 1
ATOM 744 C C . LEU A 1 96 ? -5.553 -2.616 4.363 1.00 98.62 96 LEU A C 1
ATOM 746 O O . LEU A 1 96 ? -5.205 -2.836 3.199 1.00 98.62 96 LEU A O 1
ATOM 750 N N . ALA A 1 97 ? -6.045 -1.439 4.755 1.00 98.44 97 ALA A N 1
ATOM 751 C CA . ALA A 1 97 ? -6.094 -0.282 3.873 1.00 98.44 97 ALA A CA 1
ATOM 752 C C . ALA A 1 97 ? -4.676 0.183 3.510 1.00 98.44 97 ALA A C 1
ATOM 754 O O . ALA A 1 97 ? -4.413 0.405 2.327 1.00 98.44 97 ALA A O 1
ATOM 755 N N . ASP A 1 98 ? -3.754 0.222 4.472 1.00 98.56 98 ASP A N 1
ATOM 756 C CA . ASP A 1 98 ? -2.349 0.554 4.235 1.00 98.56 98 ASP A CA 1
ATOM 757 C C . ASP A 1 98 ? -1.687 -0.444 3.275 1.00 98.56 98 ASP A C 1
ATOM 759 O O . ASP A 1 98 ? -1.089 -0.031 2.277 1.00 98.56 98 ASP A O 1
ATOM 763 N N . ALA A 1 99 ? -1.905 -1.752 3.448 1.00 98.62 99 ALA A N 1
ATOM 764 C CA . ALA A 1 99 ? -1.416 -2.763 2.505 1.00 98.62 99 ALA A CA 1
ATOM 765 C C . ALA A 1 99 ? -1.946 -2.547 1.071 1.00 98.62 99 ALA A C 1
ATOM 767 O O . ALA A 1 99 ? -1.197 -2.666 0.094 1.00 98.62 99 ALA A O 1
ATOM 768 N N . VAL A 1 100 ? -3.233 -2.205 0.924 1.00 98.69 100 VAL A N 1
ATOM 769 C CA . VAL A 1 100 ? -3.836 -1.886 -0.381 1.00 98.69 100 VAL A CA 1
ATOM 770 C C . VAL A 1 100 ? -3.214 -0.623 -0.976 1.00 98.69 100 VAL A C 1
ATOM 772 O O . VAL A 1 100 ? -2.869 -0.618 -2.157 1.00 98.69 100 VAL A O 1
ATOM 775 N N . ILE A 1 101 ? -3.025 0.429 -0.180 1.00 98.50 101 ILE A N 1
ATOM 776 C CA . ILE A 1 101 ? -2.415 1.684 -0.634 1.00 98.50 101 ILE A CA 1
ATOM 777 C C . ILE A 1 101 ? -0.981 1.441 -1.119 1.00 98.50 101 ILE A C 1
ATOM 779 O O . ILE A 1 101 ? -0.626 1.926 -2.194 1.00 98.50 101 ILE A O 1
ATOM 783 N N . ARG A 1 102 ? -0.183 0.634 -0.405 1.00 98.31 102 ARG A N 1
ATOM 784 C CA . ARG A 1 102 ? 1.181 0.257 -0.825 1.00 98.31 102 ARG A CA 1
ATOM 785 C C . ARG A 1 102 ? 1.202 -0.517 -2.142 1.00 98.31 102 ARG A C 1
ATOM 787 O O . ARG A 1 102 ? 2.056 -0.264 -2.988 1.00 98.31 102 ARG A O 1
ATOM 794 N N . LEU A 1 103 ? 0.259 -1.441 -2.343 1.00 98.62 103 LEU A N 1
ATOM 795 C CA . LEU A 1 103 ? 0.126 -2.178 -3.606 1.00 98.62 103 LEU A CA 1
ATOM 796 C C . LEU A 1 103 ? -0.234 -1.254 -4.774 1.00 98.62 103 LEU A C 1
ATOM 798 O O . LEU A 1 103 ? 0.301 -1.413 -5.871 1.00 98.62 103 LEU A O 1
ATOM 802 N N . LEU A 1 104 ? -1.126 -0.291 -4.542 1.00 98.56 104 LEU A N 1
ATOM 803 C CA . LEU A 1 104 ? -1.531 0.685 -5.550 1.00 98.56 104 LEU A CA 1
ATOM 804 C C . LEU A 1 104 ? -0.396 1.665 -5.883 1.00 98.56 104 LEU A C 1
ATOM 806 O O . LEU A 1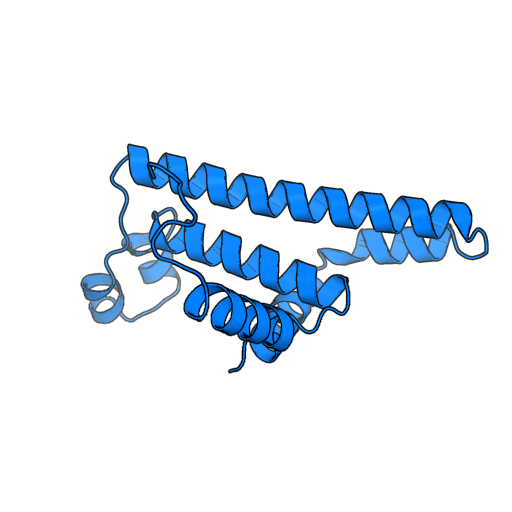 104 ? -0.155 1.930 -7.057 1.00 98.56 104 LEU A O 1
ATOM 810 N N . GLU A 1 105 ? 0.340 2.151 -4.882 1.00 98.06 105 GLU A N 1
ATOM 811 C CA . GLU A 1 105 ? 1.552 2.953 -5.089 1.00 98.06 105 GLU A CA 1
ATOM 812 C C . GLU A 1 105 ? 2.587 2.185 -5.920 1.00 98.06 105 GLU A C 1
ATOM 814 O O . GLU A 1 105 ? 3.091 2.711 -6.911 1.00 98.06 105 GLU A O 1
ATOM 819 N N . LEU A 1 106 ? 2.867 0.925 -5.564 1.00 98.06 106 LEU A N 1
ATOM 820 C CA . LEU A 1 106 ? 3.782 0.069 -6.317 1.00 98.06 106 LEU A CA 1
ATOM 821 C C . LEU A 1 106 ? 3.330 -0.091 -7.774 1.00 98.06 106 LEU A C 1
ATOM 823 O O . LEU A 1 106 ? 4.141 0.073 -8.680 1.00 98.06 106 LEU A O 1
ATOM 827 N N . ALA A 1 107 ? 2.044 -0.353 -8.015 1.00 98.44 107 ALA A N 1
ATOM 828 C CA . ALA A 1 107 ? 1.516 -0.449 -9.372 1.00 98.44 107 ALA A CA 1
ATOM 829 C C . ALA A 1 107 ? 1.720 0.847 -10.172 1.00 98.44 107 ALA A C 1
ATOM 831 O O . ALA A 1 107 ? 2.100 0.783 -11.340 1.00 98.44 107 ALA A O 1
ATOM 832 N N . ALA A 1 108 ? 1.521 2.013 -9.549 1.00 97.94 108 ALA A N 1
ATOM 833 C CA . ALA A 1 108 ? 1.777 3.297 -10.193 1.00 97.94 108 ALA A CA 1
ATOM 834 C C . ALA A 1 108 ? 3.270 3.509 -10.498 1.00 97.94 108 ALA A C 1
ATOM 836 O O . ALA A 1 108 ? 3.598 3.937 -11.602 1.00 97.94 108 ALA A O 1
ATOM 837 N N . CYS A 1 109 ? 4.176 3.177 -9.568 1.00 96.00 109 CYS A N 1
ATOM 838 C CA . CYS A 1 109 ? 5.624 3.264 -9.797 1.00 96.00 109 CYS A CA 1
ATOM 839 C C . CYS A 1 109 ? 6.090 2.374 -10.960 1.00 96.00 109 CYS A C 1
ATOM 841 O O . CYS A 1 109 ? 6.933 2.788 -11.750 1.00 96.00 109 CYS A O 1
ATOM 843 N N . GLU A 1 110 ? 5.514 1.179 -11.087 1.00 96.56 110 GLU A N 1
ATOM 844 C CA . GLU A 1 110 ? 5.836 0.207 -12.141 1.00 96.56 110 GLU A CA 1
ATOM 845 C C . GLU A 1 110 ? 5.051 0.448 -13.447 1.00 96.56 110 GLU A C 1
ATOM 847 O O . GLU A 1 110 ? 5.174 -0.322 -14.399 1.00 96.56 110 GLU A O 1
ATOM 852 N N . ASN A 1 111 ? 4.241 1.514 -13.520 1.00 97.06 111 ASN A N 1
ATOM 853 C CA . ASN A 1 111 ? 3.373 1.838 -14.659 1.00 97.06 111 ASN A CA 1
ATOM 854 C C . ASN A 1 111 ? 2.416 0.691 -15.055 1.00 97.06 111 ASN A C 1
ATOM 856 O O . ASN A 1 111 ? 2.168 0.439 -16.236 1.00 97.06 111 ASN A O 1
ATOM 860 N N . ILE A 1 112 ? 1.871 -0.017 -14.065 1.00 98.25 112 ILE A N 1
ATOM 861 C CA . ILE A 1 112 ? 0.952 -1.143 -14.255 1.00 98.25 112 ILE A CA 1
ATOM 862 C C . ILE A 1 112 ? -0.495 -0.638 -14.296 1.00 98.25 112 ILE A C 1
ATOM 864 O O . ILE A 1 112 ? -0.963 0.013 -13.363 1.00 98.25 112 ILE A O 1
ATOM 868 N N . ASP A 1 113 ? -1.249 -1.035 -15.327 1.00 98.31 113 ASP A N 1
ATOM 869 C CA . ASP A 1 113 ? -2.715 -0.909 -15.361 1.00 98.31 113 ASP A CA 1
ATOM 870 C C . ASP A 1 113 ? -3.358 -1.943 -14.416 1.00 98.31 113 ASP A C 1
ATOM 872 O O . ASP A 1 113 ? -3.838 -3.011 -14.821 1.00 98.31 113 ASP A O 1
ATOM 876 N N . ILE A 1 114 ? -3.299 -1.650 -13.115 1.00 98.25 114 ILE A N 1
ATOM 877 C CA . ILE A 1 114 ? -3.719 -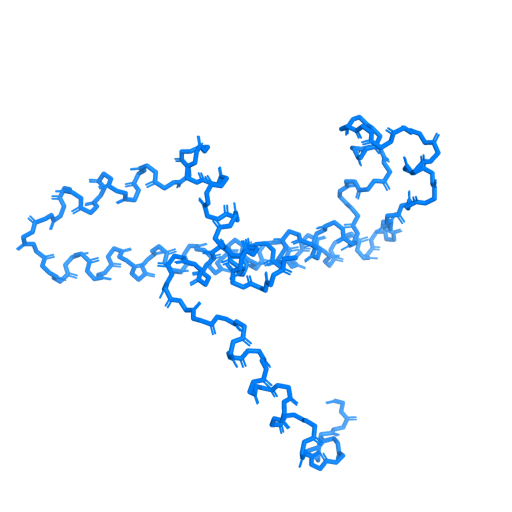2.581 -12.066 1.00 98.25 114 ILE A CA 1
ATOM 878 C C . ILE A 1 114 ? -5.216 -2.870 -12.135 1.00 98.25 114 ILE A C 1
ATOM 880 O O . ILE A 1 114 ? -5.639 -3.990 -11.850 1.00 98.25 114 ILE A O 1
ATOM 884 N N . GLU A 1 115 ? -6.018 -1.903 -12.576 1.00 98.31 115 GLU A N 1
ATOM 885 C CA . GLU A 1 115 ? -7.453 -2.079 -12.757 1.00 98.31 115 GLU A CA 1
ATOM 886 C C . GLU A 1 115 ? -7.777 -3.156 -13.792 1.00 98.31 115 GLU A C 1
ATOM 888 O O . GLU A 1 115 ? -8.542 -4.084 -13.503 1.00 98.31 115 GLU A O 1
ATOM 893 N N . THR A 1 116 ? -7.147 -3.092 -14.969 1.00 98.44 116 THR A N 1
ATOM 894 C CA . THR A 1 116 ? -7.314 -4.120 -16.000 1.00 98.44 116 THR A CA 1
ATOM 895 C C . THR A 1 116 ? -6.834 -5.479 -15.504 1.00 98.44 116 THR A C 1
ATOM 897 O O . THR A 1 116 ? -7.535 -6.477 -15.694 1.00 98.44 116 THR A O 1
ATOM 900 N N . HIS A 1 117 ? -5.683 -5.543 -14.827 1.00 98.50 117 HIS A N 1
ATOM 901 C CA . HIS A 1 117 ? -5.166 -6.802 -14.284 1.00 98.50 117 HIS A CA 1
ATOM 902 C C . HIS A 1 117 ? -6.098 -7.418 -13.231 1.00 98.50 117 HIS A C 1
ATOM 904 O O . HIS A 1 117 ? -6.358 -8.624 -13.288 1.00 98.50 117 HIS A O 1
ATOM 910 N N . VAL A 1 118 ? -6.647 -6.618 -12.311 1.00 98.12 118 VAL A N 1
ATOM 911 C CA . VAL A 1 118 ? -7.627 -7.086 -11.317 1.00 98.12 118 VAL A CA 1
ATOM 912 C C . VAL A 1 118 ? -8.897 -7.571 -12.008 1.00 98.12 118 VAL A C 1
ATOM 914 O O . VAL A 1 118 ? -9.347 -8.681 -11.721 1.00 98.12 118 VAL A O 1
ATOM 917 N N . ARG A 1 119 ? -9.445 -6.802 -12.956 1.00 98.12 119 ARG A N 1
ATOM 918 C CA . ARG A 1 119 ? -10.652 -7.182 -13.704 1.00 98.12 119 ARG A CA 1
ATOM 919 C C . ARG A 1 119 ? -10.467 -8.517 -14.429 1.00 98.12 119 ARG A C 1
ATOM 921 O O . ARG A 1 119 ? -11.244 -9.443 -14.205 1.00 98.12 119 ARG A O 1
ATOM 928 N N . LEU A 1 120 ? -9.405 -8.649 -15.229 1.00 98.00 120 LEU A N 1
ATOM 929 C CA . LEU A 1 120 ? -9.090 -9.885 -15.954 1.00 98.00 120 LEU A CA 1
ATOM 930 C C . LEU A 1 120 ? -8.892 -11.065 -14.996 1.00 98.00 120 LEU A C 1
ATOM 932 O O . LEU A 1 120 ? -9.348 -12.179 -15.261 1.00 98.00 120 LEU A O 1
ATOM 936 N N . LYS A 1 121 ? -8.232 -10.836 -13.852 1.00 96.94 121 LYS A N 1
ATOM 937 C CA . LYS A 1 121 ? -8.017 -11.883 -12.852 1.00 96.94 121 LYS A CA 1
ATOM 938 C C . LYS A 1 121 ? -9.321 -12.324 -12.190 1.00 96.94 121 LYS A C 1
ATOM 940 O O . LYS A 1 121 ? -9.486 -13.519 -11.947 1.00 96.94 121 LYS A O 1
ATOM 945 N N . MET A 1 122 ? -10.234 -11.396 -11.918 1.00 96.38 122 MET A N 1
ATOM 946 C CA . MET A 1 122 ? -11.556 -11.678 -11.357 1.00 96.38 122 MET A CA 1
ATOM 947 C C . MET A 1 122 ? -12.429 -12.464 -12.338 1.00 96.38 122 MET A C 1
ATOM 949 O O . MET A 1 122 ? -13.000 -13.479 -11.946 1.00 96.38 122 MET A O 1
ATOM 953 N N . GLU A 1 123 ? -12.462 -12.069 -13.613 1.00 95.94 123 GLU A N 1
ATOM 954 C CA . GLU A 1 123 ? -13.153 -12.805 -14.685 1.00 95.94 123 GLU A CA 1
ATOM 955 C C . GLU A 1 123 ? -12.617 -14.239 -14.803 1.00 95.94 123 GLU A C 1
ATOM 957 O O . GLU A 1 123 ? -13.377 -15.210 -14.764 1.00 95.94 123 GLU A O 1
ATOM 962 N N . TYR A 1 124 ? -11.290 -14.384 -14.847 1.00 94.12 124 TYR A N 1
ATOM 963 C CA . TYR A 1 124 ? -10.638 -15.689 -14.875 1.00 94.12 124 TYR A CA 1
ATOM 964 C C . TYR A 1 124 ? -10.919 -16.519 -13.614 1.00 94.12 124 TYR A C 1
ATOM 966 O O . TYR A 1 124 ? -11.069 -17.729 -13.727 1.00 94.12 124 TYR A O 1
ATOM 974 N N . ASN A 1 125 ? -10.995 -15.909 -12.423 1.00 92.38 125 ASN A N 1
ATOM 975 C CA . ASN A 1 125 ? -11.317 -16.598 -11.167 1.00 92.38 125 ASN A CA 1
ATOM 976 C C . ASN A 1 125 ? -12.789 -17.027 -11.077 1.00 92.38 125 ASN A C 1
ATOM 978 O O . ASN A 1 125 ? -13.069 -18.067 -10.485 1.00 92.38 125 ASN A O 1
ATOM 982 N N . ALA A 1 126 ? -13.712 -16.267 -11.667 1.00 91.06 126 ALA A N 1
ATOM 983 C CA . ALA A 1 126 ? -15.134 -16.600 -11.703 1.00 91.06 126 ALA A CA 1
ATOM 984 C C . ALA A 1 126 ? -15.441 -17.766 -12.659 1.00 91.06 126 ALA A C 1
ATOM 986 O O . ALA A 1 126 ? -16.290 -18.602 -12.362 1.00 91.06 126 ALA A O 1
ATOM 987 N N . ALA A 1 127 ? -14.712 -17.874 -13.775 1.00 90.25 127 ALA A N 1
ATOM 988 C CA . ALA A 1 127 ?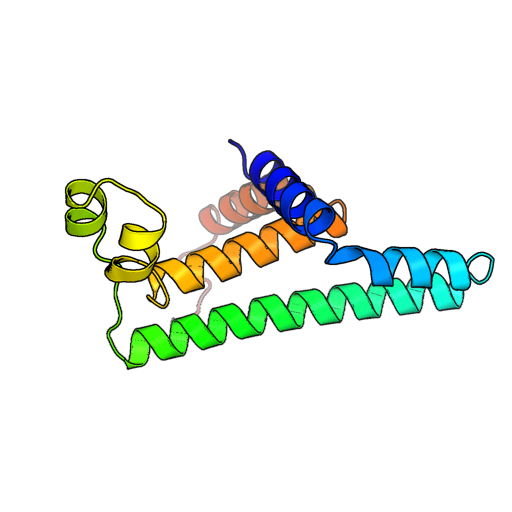 -14.880 -18.933 -14.781 1.00 90.25 127 ALA A CA 1
ATOM 989 C C . ALA A 1 127 ? -14.354 -20.317 -14.346 1.00 90.25 127 ALA A C 1
ATOM 991 O O . ALA A 1 127 ? -14.299 -21.271 -15.122 1.00 90.25 127 ALA A O 1
ATOM 992 N N . ARG A 1 128 ? -13.872 -20.418 -13.117 1.00 86.00 128 ARG A N 1
ATOM 993 C CA 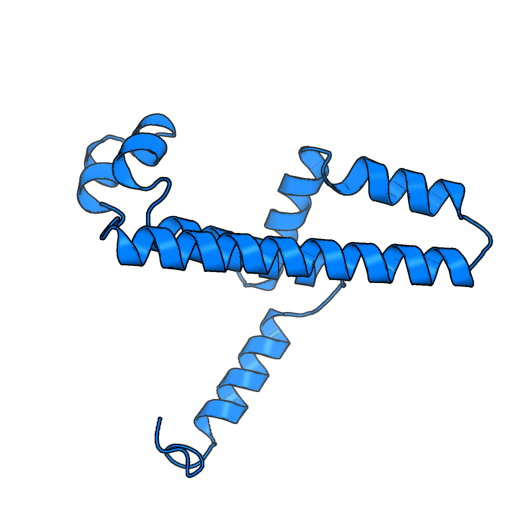. ARG A 1 128 ? -12.869 -21.384 -12.704 1.00 86.00 128 ARG A CA 1
ATOM 994 C C . ARG A 1 128 ? -13.622 -22.439 -11.837 1.00 86.00 128 ARG A C 1
ATOM 996 O O . ARG A 1 128 ? -14.404 -22.042 -10.974 1.00 86.00 128 ARG A O 1
ATOM 1003 N N . PRO A 1 129 ? -13.454 -23.770 -12.053 1.00 83.62 129 PRO A N 1
ATOM 1004 C CA . PRO A 1 129 ? -14.214 -24.801 -11.331 1.00 83.62 129 PRO A CA 1
ATOM 1005 C C . PRO A 1 129 ? -14.144 -24.679 -9.806 1.00 83.62 129 PRO A C 1
ATOM 1007 O O . PRO A 1 129 ? -13.109 -24.304 -9.254 1.00 83.62 129 PRO A O 1
ATOM 1010 N N . TYR A 1 130 ? -15.220 -25.068 -9.116 1.00 78.00 130 TYR A N 1
ATOM 1011 C CA . TYR A 1 130 ? -15.315 -24.990 -7.656 1.00 78.00 130 TYR A CA 1
ATOM 1012 C C . TYR A 1 130 ? -14.066 -25.572 -6.963 1.00 78.00 130 TYR A C 1
ATOM 1014 O O . TYR A 1 130 ? -13.689 -26.725 -7.178 1.00 78.00 130 TYR A O 1
ATOM 1022 N N . LYS A 1 131 ? -13.410 -24.733 -6.148 1.00 72.00 131 LYS A N 1
ATOM 1023 C CA . LYS A 1 131 ? -12.176 -25.000 -5.385 1.00 72.00 131 LYS A CA 1
ATOM 1024 C C . LYS A 1 131 ? -10.905 -25.368 -6.170 1.00 72.00 131 LYS A C 1
ATOM 1026 O O . LYS A 1 131 ? -9.875 -25.546 -5.532 1.00 72.00 131 LYS A O 1
ATOM 1031 N N . PHE A 1 132 ? -10.893 -25.477 -7.502 1.00 66.94 132 PHE A N 1
ATOM 1032 C CA . PHE A 1 132 ? -9.700 -25.945 -8.256 1.00 66.94 132 PHE A CA 1
ATOM 1033 C C . PHE A 1 132 ? -9.105 -27.263 -7.735 1.00 66.94 132 PHE A C 1
ATOM 1035 O O . PHE A 1 132 ? -7.898 -27.467 -7.830 1.00 66.94 132 PHE A O 1
ATOM 1042 N N . GLY A 1 133 ? -9.917 -28.126 -7.114 1.00 63.94 133 GLY A N 1
ATOM 1043 C CA . GLY A 1 133 ? -9.421 -29.333 -6.446 1.00 63.94 133 GLY A CA 1
ATOM 1044 C C . GLY A 1 133 ? -8.609 -29.088 -5.162 1.00 63.94 133 GLY A C 1
ATOM 1045 O O . GLY A 1 133 ? -7.980 -30.018 -4.668 1.00 63.94 133 GLY A O 1
ATOM 1046 N N . LYS A 1 134 ? -8.607 -27.872 -4.599 1.00 67.19 134 LYS A N 1
ATOM 1047 C CA . LYS A 1 134 ? -7.993 -27.579 -3.298 1.00 67.19 134 LYS A CA 1
ATOM 1048 C C . LYS A 1 134 ? -8.950 -27.887 -2.147 1.00 67.19 134 LYS A C 1
ATOM 1050 O O . LYS A 1 134 ? -10.162 -27.706 -2.254 1.00 67.19 134 LYS A O 1
ATOM 1055 N N . ALA A 1 135 ? -8.394 -28.346 -1.026 1.00 58.69 135 ALA A N 1
ATOM 1056 C CA . ALA A 1 135 ? -9.162 -28.598 0.194 1.00 58.69 135 ALA A CA 1
ATOM 1057 C C . ALA A 1 135 ? -9.640 -27.288 0.857 1.00 58.69 135 ALA A C 1
ATOM 1059 O O . ALA A 1 135 ? -10.734 -27.252 1.432 1.00 58.69 135 ALA A O 1
ATOM 1060 N N . TYR A 1 136 ? -8.847 -26.224 0.697 1.00 51.31 136 TYR A N 1
ATOM 1061 C CA . TYR A 1 136 ? -9.044 -24.866 1.196 1.00 51.31 136 TYR A CA 1
ATOM 1062 C C . TYR A 1 136 ? -8.648 -23.845 0.122 1.00 51.31 136 TYR A C 1
ATOM 1064 O O . TYR A 1 136 ? -7.624 -24.065 -0.572 1.00 51.31 136 TYR A O 1
#